Protein AF-A0A7W1LHT7-F1 (afdb_monomer)

Sequence (122 aa):
MANTAGVRDEIRRDEDGELLGFVQPSPGTAGGEWLALSVFGGLLAACDTEAAAREHVQSCGLSILAETWWVRPEPAAPWYEATLVEVRPDEVRCRYTEADFTLRTVAILHPGPETLRLTRPA

Foldseek 3Di:
DDDPDADWAWAADPPPRHTLATKHADPPDPAFWIFQAELQRETPDIGRDPVVSNVSSVVPRVVLLQAWKWFDQDLPRDTFTWHFPDDDNFWTWIWGADPVRDIDIHIDGSDYNSGM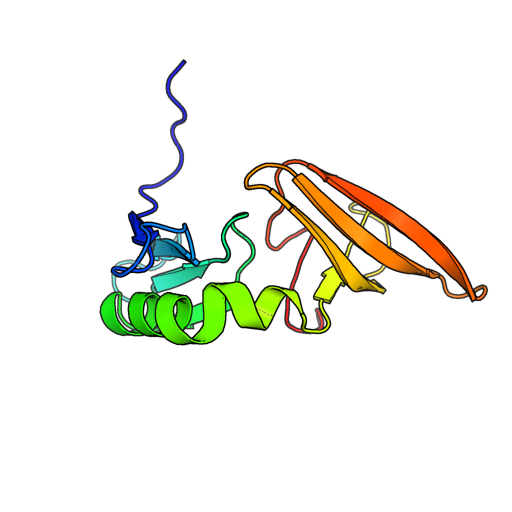HRDDDD

pLDDT: mean 83.51, std 13.17, range [28.97, 96.94]

Structure (mmCIF, N/CA/C/O backbone):
data_AF-A0A7W1LHT7-F1
#
_entry.id   AF-A0A7W1LHT7-F1
#
loop_
_atom_site.group_PDB
_atom_site.id
_atom_site.type_symbol
_atom_site.label_atom_id
_atom_site.l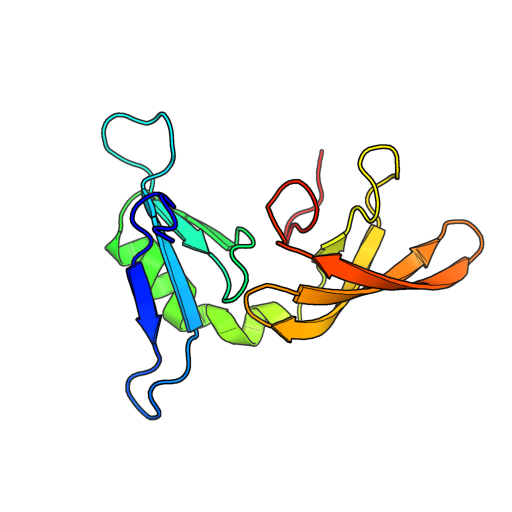abel_alt_id
_atom_site.label_comp_id
_atom_site.label_asym_id
_atom_site.label_entity_id
_atom_site.label_seq_id
_atom_site.pdbx_PDB_ins_code
_atom_site.Cartn_x
_atom_site.Cartn_y
_atom_site.Cartn_z
_atom_site.occupancy
_atom_site.B_iso_or_equiv
_atom_site.auth_seq_id
_atom_site.auth_comp_id
_atom_site.auth_asym_id
_atom_site.auth_atom_id
_atom_site.pdbx_PDB_model_num
ATOM 1 N N . MET A 1 1 ? 2.446 -19.558 18.147 1.00 29.62 1 MET A N 1
ATOM 2 C CA . MET A 1 1 ? 3.591 -18.804 17.598 1.00 29.62 1 MET A CA 1
ATOM 3 C C . MET A 1 1 ? 3.180 -17.344 17.600 1.00 29.62 1 MET A C 1
ATOM 5 O O . MET A 1 1 ? 2.225 -17.009 16.918 1.00 29.62 1 MET A O 1
ATOM 9 N N . ALA A 1 2 ? 3.759 -16.543 18.495 1.00 28.97 2 ALA A N 1
ATOM 10 C CA . ALA A 1 2 ? 3.363 -15.155 18.721 1.00 28.97 2 ALA A CA 1
ATOM 11 C C . ALA A 1 2 ? 4.015 -14.265 17.658 1.00 28.97 2 ALA A C 1
ATOM 13 O O . ALA A 1 2 ? 5.240 -14.216 17.573 1.00 28.97 2 ALA A O 1
ATOM 14 N N . ASN A 1 3 ? 3.202 -13.612 16.828 1.00 33.62 3 ASN A N 1
ATOM 15 C CA . ASN A 1 3 ? 3.684 -12.603 15.898 1.00 33.62 3 ASN A CA 1
ATOM 16 C C . ASN A 1 3 ? 3.915 -11.319 16.705 1.00 33.62 3 ASN A C 1
ATOM 18 O O . ASN A 1 3 ? 2.960 -10.634 17.063 1.00 33.62 3 ASN A O 1
ATOM 22 N N . THR A 1 4 ? 5.166 -11.022 17.056 1.00 38.41 4 THR A N 1
ATOM 23 C CA . THR A 1 4 ? 5.556 -9.740 17.664 1.00 38.41 4 THR A CA 1
ATOM 24 C C . THR A 1 4 ? 5.588 -8.665 16.574 1.00 38.41 4 THR A C 1
ATOM 26 O O . THR A 1 4 ? 6.634 -8.103 16.260 1.00 38.41 4 THR A O 1
ATOM 29 N N . ALA A 1 5 ? 4.443 -8.425 15.938 1.00 44.72 5 ALA A N 1
ATOM 30 C CA . ALA A 1 5 ? 4.224 -7.257 15.104 1.00 44.72 5 ALA A CA 1
ATOM 31 C C . ALA A 1 5 ? 3.893 -6.094 16.045 1.00 44.72 5 ALA A C 1
ATOM 33 O O . ALA A 1 5 ? 3.085 -6.258 16.960 1.00 44.72 5 ALA A O 1
ATOM 34 N N . GLY A 1 6 ? 4.547 -4.942 15.869 1.00 54.28 6 GLY A N 1
ATOM 35 C CA . GLY A 1 6 ? 4.184 -3.719 16.589 1.00 54.28 6 GLY A CA 1
ATOM 36 C C . GLY A 1 6 ? 2.670 -3.510 16.537 1.00 54.28 6 GLY A C 1
ATOM 37 O O . GLY A 1 6 ? 2.055 -3.823 15.521 1.00 54.28 6 GLY A O 1
ATOM 38 N N . VAL A 1 7 ? 2.082 -3.074 17.653 1.00 67.06 7 VAL A N 1
ATOM 39 C CA . VAL A 1 7 ? 0.628 -2.954 17.842 1.00 67.06 7 VAL A CA 1
ATOM 40 C C . VAL A 1 7 ? 0.021 -2.192 16.659 1.00 67.06 7 VAL A C 1
ATOM 42 O O . VAL A 1 7 ? 0.235 -0.990 16.515 1.00 67.06 7 VAL A O 1
ATOM 45 N N . ARG A 1 8 ? -0.658 -2.924 15.774 1.00 77.06 8 ARG A N 1
ATOM 46 C CA . ARG A 1 8 ? -1.442 -2.395 14.659 1.00 77.06 8 ARG A CA 1
ATOM 47 C C . ARG A 1 8 ? -2.900 -2.526 15.055 1.00 77.06 8 ARG A C 1
ATOM 49 O O . ARG A 1 8 ? -3.348 -3.640 15.320 1.00 77.06 8 ARG A O 1
ATOM 56 N N . ASP A 1 9 ? -3.618 -1.415 15.073 1.00 86.25 9 ASP A N 1
ATOM 57 C CA . ASP A 1 9 ? -5.051 -1.416 15.330 1.00 86.25 9 ASP A CA 1
ATOM 58 C C . ASP A 1 9 ? -5.798 -1.627 14.013 1.00 86.25 9 ASP A C 1
ATOM 60 O O . ASP A 1 9 ? -5.588 -0.904 13.037 1.00 86.25 9 ASP A O 1
ATOM 64 N N . GLU A 1 10 ? -6.657 -2.645 13.978 1.00 89.69 10 GLU A N 1
ATOM 65 C CA . GLU A 1 10 ? -7.521 -2.936 12.835 1.00 89.69 10 GLU A CA 1
ATOM 66 C C . GLU A 1 10 ? -8.622 -1.888 12.705 1.00 89.69 10 GLU A C 1
ATOM 68 O O . GLU A 1 10 ? -9.341 -1.599 13.663 1.00 89.69 10 GLU A O 1
ATOM 73 N N . ILE A 1 11 ? -8.810 -1.384 11.489 1.00 87.50 11 ILE A N 1
ATOM 74 C CA . ILE A 1 11 ? -9.928 -0.509 11.149 1.00 87.50 11 ILE A CA 1
ATOM 75 C C . ILE A 1 11 ? -10.890 -1.294 10.274 1.00 87.50 11 ILE A C 1
ATOM 77 O O . ILE A 1 11 ? -10.521 -1.775 9.201 1.00 87.50 11 ILE A O 1
ATOM 81 N N . ARG A 1 12 ? -12.128 -1.432 10.746 1.00 86.81 12 ARG A N 1
ATOM 82 C CA . ARG A 1 12 ? -13.198 -2.170 10.071 1.00 86.81 12 ARG A CA 1
ATOM 83 C C . ARG A 1 12 ? -14.357 -1.239 9.736 1.00 86.81 12 ARG A C 1
ATOM 85 O O . ARG A 1 12 ? -14.555 -0.242 10.426 1.00 86.81 12 ARG A O 1
ATOM 92 N N . ARG A 1 13 ? -15.108 -1.557 8.681 1.00 84.12 13 ARG A N 1
ATOM 93 C CA . ARG A 1 13 ? -16.356 -0.866 8.343 1.00 84.12 13 ARG A CA 1
ATOM 94 C C . ARG A 1 13 ? -17.452 -1.301 9.315 1.00 84.12 13 ARG A C 1
ATOM 96 O O . ARG A 1 13 ? -17.651 -2.495 9.525 1.00 84.12 13 ARG A O 1
ATOM 103 N N . ASP A 1 14 ? -18.187 -0.340 9.866 1.00 83.31 14 ASP A N 1
ATOM 104 C CA . ASP A 1 14 ? -19.223 -0.606 10.875 1.00 83.31 14 ASP A CA 1
ATOM 105 C C . ASP A 1 14 ? -20.425 -1.404 10.329 1.00 83.31 14 ASP A C 1
ATOM 107 O O . ASP A 1 14 ? -21.096 -2.107 11.081 1.00 83.31 14 ASP A O 1
ATOM 111 N N . GLU A 1 15 ? -20.702 -1.302 9.026 1.00 82.44 15 GLU A N 1
ATOM 112 C CA . GLU A 1 15 ? -21.889 -1.883 8.381 1.00 82.44 15 GLU A CA 1
ATOM 113 C C . GLU A 1 15 ? -21.815 -3.412 8.227 1.00 82.44 15 GLU A C 1
ATOM 115 O O . GLU A 1 15 ? -22.816 -4.102 8.424 1.00 82.44 15 GLU A O 1
ATOM 120 N N . ASP A 1 16 ? -20.645 -3.948 7.877 1.00 81.31 16 ASP A N 1
ATOM 121 C CA . ASP A 1 16 ? -20.438 -5.359 7.510 1.00 81.31 16 ASP A CA 1
ATOM 122 C C . ASP A 1 16 ? -19.216 -6.003 8.196 1.00 81.31 16 ASP A C 1
ATOM 124 O O . ASP A 1 16 ? -18.997 -7.211 8.078 1.00 81.31 16 ASP A O 1
ATOM 128 N N . GLY A 1 17 ? -18.432 -5.228 8.952 1.00 81.12 17 GLY A N 1
ATOM 129 C CA . GLY A 1 17 ? -17.220 -5.691 9.620 1.00 81.12 17 GLY A CA 1
ATOM 130 C C . GLY A 1 17 ? -16.035 -5.937 8.681 1.00 81.12 17 GLY A C 1
ATOM 131 O O . GLY A 1 17 ? -15.054 -6.555 9.118 1.00 81.12 17 GLY A O 1
ATOM 132 N N . GLU A 1 18 ? -16.109 -5.482 7.424 1.00 81.94 18 GLU A N 1
ATOM 133 C CA . GLU A 1 18 ? -15.043 -5.603 6.428 1.00 81.94 18 GLU A CA 1
ATOM 134 C C . GLU A 1 18 ? -13.775 -4.877 6.900 1.00 81.94 18 GLU A C 1
ATOM 136 O O . GLU A 1 18 ? -13.832 -3.752 7.397 1.00 81.94 18 GLU A O 1
ATOM 141 N N . LEU A 1 19 ? -12.613 -5.523 6.761 1.00 84.50 19 LEU A N 1
ATOM 142 C CA . LEU A 1 19 ? -11.326 -4.915 7.097 1.00 84.50 19 LEU A CA 1
ATOM 143 C C . LEU A 1 19 ? -10.991 -3.832 6.064 1.00 84.50 19 LEU A C 1
ATOM 145 O O . LEU A 1 19 ? -10.851 -4.130 4.882 1.00 84.50 19 LEU A O 1
ATOM 149 N N . LEU A 1 20 ? -10.822 -2.592 6.520 1.00 84.62 20 LEU A N 1
ATOM 150 C CA . LEU A 1 20 ? -10.465 -1.443 5.681 1.00 84.62 20 LEU A CA 1
ATOM 151 C C . LEU A 1 20 ? -8.959 -1.158 5.697 1.00 84.62 20 LEU A C 1
ATOM 153 O O . LEU A 1 20 ? -8.425 -0.581 4.751 1.00 84.62 20 LEU A O 1
ATOM 157 N N . GLY A 1 21 ? -8.265 -1.577 6.755 1.00 87.62 21 GLY A N 1
ATOM 158 C CA . GLY A 1 21 ? -6.826 -1.401 6.896 1.00 87.62 21 GLY A CA 1
ATOM 159 C C . GLY A 1 21 ? -6.377 -1.432 8.348 1.00 87.62 21 GLY A C 1
ATOM 160 O O . GLY A 1 21 ? -7.063 -1.976 9.215 1.00 87.62 21 GLY A O 1
ATOM 161 N N . PHE A 1 22 ? -5.225 -0.824 8.610 1.00 88.25 22 PHE A N 1
ATOM 162 C CA . PHE A 1 22 ? -4.644 -0.744 9.947 1.00 88.25 22 PHE A CA 1
ATOM 163 C C . PHE A 1 22 ? -4.134 0.661 10.241 1.00 88.25 22 PHE A C 1
ATOM 165 O O . PHE A 1 22 ? -3.768 1.405 9.331 1.00 88.25 22 PHE A O 1
ATOM 172 N N . VAL A 1 23 ? -4.022 0.993 11.522 1.00 89.75 23 VAL A N 1
ATOM 173 C CA . VAL A 1 23 ? -3.235 2.137 11.986 1.00 89.75 23 VAL A CA 1
ATOM 174 C C . VAL A 1 23 ? -2.154 1.670 12.950 1.00 89.75 23 VAL A C 1
ATOM 176 O O . VAL A 1 23 ? -2.346 0.713 13.695 1.00 89.75 23 VAL A O 1
ATOM 179 N N . GLN A 1 24 ? -0.994 2.319 12.925 1.00 88.81 24 GLN A N 1
ATOM 180 C CA . GLN A 1 24 ? 0.059 2.075 13.914 1.00 88.81 24 GLN A CA 1
ATOM 181 C C . GLN A 1 24 ? 0.860 3.348 14.189 1.00 88.81 24 GLN A C 1
ATOM 183 O O . GLN A 1 24 ? 0.972 4.196 13.297 1.00 88.81 24 GLN A O 1
ATOM 188 N N . PRO A 1 25 ? 1.481 3.476 15.370 1.00 86.31 25 PRO A N 1
ATOM 189 C CA . PRO A 1 25 ? 2.452 4.533 15.612 1.00 86.31 25 PRO A CA 1
ATOM 190 C C . PRO A 1 25 ? 3.667 4.385 14.682 1.00 86.31 25 PRO A C 1
ATOM 192 O O . PRO A 1 25 ? 4.143 3.275 14.421 1.00 86.31 25 PRO A O 1
ATOM 195 N N . SER A 1 26 ? 4.184 5.509 14.187 1.00 82.38 26 SER A N 1
ATOM 196 C CA . SER A 1 26 ? 5.389 5.540 13.360 1.00 82.38 26 SER A CA 1
ATOM 197 C C . SER A 1 26 ? 6.616 5.112 14.186 1.00 82.38 26 SER A C 1
ATOM 199 O O . SER A 1 26 ? 6.843 5.640 15.284 1.00 82.38 26 SER A O 1
ATOM 201 N N . PRO A 1 27 ? 7.424 4.143 13.712 1.00 69.50 27 PRO A N 1
ATOM 202 C CA . PRO A 1 27 ? 8.618 3.710 14.426 1.00 69.50 27 PRO A CA 1
ATOM 203 C C . PRO A 1 27 ? 9.654 4.838 14.497 1.00 69.50 27 PRO A C 1
ATOM 205 O O . PRO A 1 27 ? 10.060 5.383 13.476 1.00 69.50 27 PRO A O 1
ATOM 208 N N . GLY A 1 28 ? 10.146 5.147 15.698 1.00 64.75 28 GLY A N 1
ATOM 209 C CA . GLY A 1 28 ? 11.263 6.083 15.890 1.00 64.75 28 GLY A CA 1
ATOM 210 C C . GLY A 1 28 ? 10.874 7.537 16.171 1.00 64.75 28 GLY A C 1
ATOM 211 O O . GLY A 1 28 ? 11.746 8.323 16.534 1.00 64.75 28 GLY A O 1
ATOM 212 N N . THR A 1 29 ? 9.591 7.894 16.111 1.00 58.44 29 THR A N 1
ATOM 213 C CA . THR A 1 29 ? 9.091 9.183 16.610 1.00 58.44 29 THR A CA 1
ATOM 214 C C . THR A 1 29 ? 8.570 9.024 18.034 1.00 58.44 29 THR A C 1
ATOM 216 O O . THR A 1 29 ? 7.547 8.380 18.264 1.00 58.44 29 THR A O 1
ATOM 219 N N . ALA A 1 30 ? 9.266 9.614 19.008 1.00 55.34 30 ALA A N 1
ATOM 220 C CA . ALA A 1 30 ? 8.783 9.724 20.382 1.00 55.34 30 ALA A CA 1
ATOM 221 C C . ALA A 1 30 ? 7.619 10.734 20.445 1.00 55.34 30 ALA A C 1
ATOM 223 O O . ALA A 1 30 ? 7.801 11.876 20.849 1.00 55.34 30 ALA A O 1
ATOM 224 N N . GLY A 1 31 ? 6.433 10.298 20.011 1.00 59.38 31 GLY A N 1
ATOM 225 C CA . GLY A 1 31 ? 5.168 11.016 20.163 1.00 59.38 31 GLY A CA 1
ATOM 226 C C . GLY A 1 31 ? 4.798 11.946 19.008 1.00 59.38 31 GLY A C 1
ATOM 227 O O . GLY A 1 31 ? 4.926 13.158 19.136 1.00 59.38 31 GLY A O 1
ATOM 228 N N . GLY A 1 32 ? 4.236 11.403 17.925 1.00 69.88 32 GLY A N 1
ATOM 229 C CA . GLY A 1 32 ? 3.457 12.253 17.022 1.00 69.88 32 GLY A CA 1
ATOM 230 C C . GLY A 1 32 ? 2.855 11.539 15.827 1.00 69.88 32 GLY A C 1
ATOM 231 O O . GLY A 1 32 ? 1.649 11.590 15.644 1.00 69.88 32 GLY A O 1
ATOM 232 N N . GLU A 1 33 ? 3.661 10.839 15.035 1.00 83.69 33 GLU A N 1
ATOM 233 C CA . GLU A 1 33 ? 3.172 10.357 13.744 1.00 83.69 33 GLU A CA 1
ATOM 234 C C . GLU A 1 33 ? 2.512 8.980 13.830 1.00 83.69 33 GLU A C 1
ATOM 236 O O . GLU A 1 33 ? 3.009 8.045 14.460 1.00 83.69 33 GLU A O 1
ATOM 241 N N . TRP A 1 34 ? 1.386 8.869 13.141 1.00 88.56 34 TRP A N 1
ATOM 242 C CA . TRP A 1 34 ? 0.589 7.674 12.950 1.00 88.56 34 TRP A CA 1
ATOM 243 C C . TRP A 1 34 ? 0.556 7.319 11.475 1.00 88.56 34 TRP A C 1
ATOM 245 O O . TRP A 1 34 ? 0.429 8.179 10.608 1.00 88.56 34 TRP A O 1
ATOM 255 N N . LEU A 1 35 ? 0.661 6.033 11.183 1.00 88.25 35 LEU A N 1
ATOM 256 C CA . LEU A 1 35 ? 0.654 5.518 9.826 1.00 88.25 35 LEU A CA 1
ATOM 257 C C . LEU A 1 35 ? -0.713 4.910 9.537 1.00 88.25 35 LEU A C 1
ATOM 259 O O . LEU A 1 35 ? -1.130 3.983 10.228 1.00 88.25 35 LEU A O 1
ATOM 263 N N . ALA A 1 36 ? -1.379 5.417 8.503 1.00 89.00 36 ALA A N 1
ATOM 264 C CA . ALA A 1 36 ? -2.535 4.785 7.888 1.00 89.00 36 ALA A CA 1
ATOM 265 C C . ALA A 1 36 ? -2.042 3.723 6.901 1.00 89.00 36 ALA A C 1
ATOM 267 O O . ALA A 1 36 ? -1.276 4.027 5.983 1.00 89.00 36 ALA A O 1
ATOM 268 N N . LEU A 1 37 ? -2.467 2.478 7.087 1.00 86.56 37 LEU A N 1
ATOM 269 C CA . LEU A 1 37 ? -2.036 1.330 6.298 1.00 86.56 37 LEU A CA 1
ATOM 270 C C . LEU A 1 37 ? -3.238 0.659 5.627 1.00 86.56 37 LEU A C 1
ATOM 272 O O . LEU A 1 37 ? -4.317 0.562 6.206 1.00 86.56 37 LEU A O 1
ATOM 276 N N . SER A 1 38 ? -3.029 0.147 4.418 1.00 85.38 38 SER A N 1
ATOM 277 C CA . SER A 1 38 ? -3.982 -0.711 3.706 1.00 85.38 38 SER A CA 1
ATOM 278 C C . SER A 1 38 ? -4.168 -2.057 4.414 1.00 85.38 38 SER A C 1
ATOM 280 O O . SER A 1 38 ? -3.393 -2.423 5.298 1.00 85.38 38 SER A O 1
ATOM 282 N N . VAL A 1 39 ? -5.149 -2.845 3.966 1.00 84.31 39 VAL A N 1
ATOM 283 C CA . VAL A 1 39 ? -5.451 -4.205 4.465 1.00 84.31 39 VAL A CA 1
ATOM 284 C C . VAL A 1 39 ? -4.288 -5.201 4.385 1.00 84.31 39 VAL A C 1
ATOM 286 O O . VAL A 1 39 ? -4.355 -6.265 4.989 1.00 84.31 39 VAL A O 1
ATOM 289 N N . PHE A 1 40 ? -3.226 -4.866 3.655 1.00 81.31 40 PHE A N 1
ATOM 290 C CA . PHE A 1 40 ? -2.010 -5.666 3.524 1.00 81.31 40 PHE A CA 1
ATOM 291 C C . PHE A 1 40 ? -0.775 -4.975 4.124 1.00 81.31 40 PHE A C 1
ATOM 293 O O . PHE A 1 40 ? 0.348 -5.421 3.943 1.00 81.31 40 PHE A O 1
ATOM 300 N N . GLY A 1 41 ? -0.955 -3.864 4.844 1.00 78.62 41 GLY A N 1
ATOM 301 C CA . GLY A 1 41 ? 0.137 -3.152 5.512 1.00 78.62 41 GLY A CA 1
ATOM 302 C C . GLY A 1 41 ? 0.905 -2.158 4.634 1.00 78.62 41 GLY A C 1
ATOM 303 O O . GLY A 1 41 ? 1.846 -1.534 5.124 1.00 78.62 41 GLY A O 1
ATOM 304 N N . GLY A 1 42 ? 0.509 -1.961 3.372 1.00 79.56 42 GLY A N 1
ATOM 305 C CA . GLY A 1 42 ? 1.064 -0.911 2.513 1.00 79.56 42 GLY A CA 1
ATOM 306 C C . GLY A 1 42 ? 0.693 0.484 3.023 1.00 79.56 42 GLY A C 1
ATOM 307 O O . GLY A 1 42 ? -0.466 0.714 3.369 1.00 79.56 42 GLY A O 1
ATOM 308 N N . LEU A 1 43 ? 1.662 1.402 3.067 1.00 84.31 43 LEU A N 1
ATOM 309 C CA . LEU A 1 43 ? 1.479 2.763 3.581 1.00 84.31 43 LEU A CA 1
ATOM 310 C C . LEU A 1 43 ? 0.534 3.579 2.686 1.00 84.31 43 LEU A C 1
ATOM 312 O O . LEU A 1 43 ? 0.833 3.794 1.512 1.00 84.31 43 LEU A O 1
ATOM 316 N N . LEU A 1 44 ? -0.565 4.060 3.269 1.00 83.38 44 LEU A N 1
ATOM 317 C CA . LEU A 1 44 ? -1.514 4.977 2.633 1.00 83.38 44 LEU A CA 1
ATOM 318 C C . LEU A 1 44 ? -1.112 6.430 2.891 1.00 83.38 44 LEU A C 1
ATOM 320 O O . LEU A 1 44 ? -0.951 7.208 1.955 1.00 83.38 44 LEU A O 1
ATOM 324 N N . ALA A 1 45 ? -0.907 6.772 4.164 1.00 85.12 45 ALA A N 1
ATOM 325 C CA . ALA A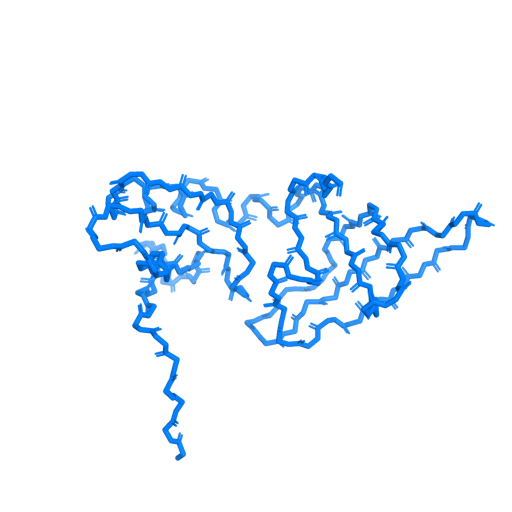 1 45 ? -0.541 8.112 4.600 1.00 85.12 45 ALA A CA 1
ATOM 326 C C . ALA A 1 45 ? 0.214 8.081 5.935 1.00 85.12 45 ALA A C 1
ATOM 328 O O . ALA A 1 45 ? 0.034 7.172 6.747 1.00 85.12 45 ALA A O 1
ATOM 329 N N . ALA A 1 46 ? 1.036 9.103 6.160 1.00 87.50 46 ALA A N 1
ATOM 330 C CA . ALA A 1 46 ? 1.528 9.468 7.483 1.00 87.50 46 ALA A CA 1
ATOM 331 C C . ALA A 1 46 ? 0.694 10.655 7.990 1.00 87.50 46 ALA A C 1
ATOM 333 O O . ALA A 1 46 ? 0.430 11.592 7.234 1.00 87.50 46 ALA A O 1
ATOM 334 N N . CYS A 1 47 ? 0.236 10.585 9.235 1.00 87.56 47 CYS A N 1
ATOM 335 C CA . CYS A 1 47 ? -0.675 11.541 9.854 1.00 87.56 47 CYS A CA 1
ATOM 336 C C . CYS A 1 47 ? -0.154 11.965 11.229 1.00 87.56 47 CYS A C 1
ATOM 338 O O . CYS A 1 47 ? 0.426 11.160 11.948 1.00 87.56 47 CYS A O 1
ATOM 340 N N . ASP A 1 48 ? -0.456 13.191 11.651 1.00 87.88 48 ASP A N 1
ATOM 341 C CA . ASP A 1 48 ? -0.001 13.722 12.948 1.00 87.88 48 ASP A CA 1
ATOM 342 C C . ASP A 1 48 ? -0.781 13.172 14.157 1.00 87.88 48 ASP A C 1
ATOM 344 O O . ASP A 1 48 ? -0.452 13.461 15.306 1.00 87.88 48 ASP A O 1
ATOM 348 N N . THR A 1 49 ? -1.878 12.442 13.924 1.00 87.62 49 THR A N 1
ATOM 349 C CA . THR A 1 49 ? -2.719 11.879 14.989 1.00 87.62 49 THR A CA 1
ATOM 350 C C . THR A 1 49 ? -3.307 10.532 14.592 1.00 87.62 49 THR A C 1
ATOM 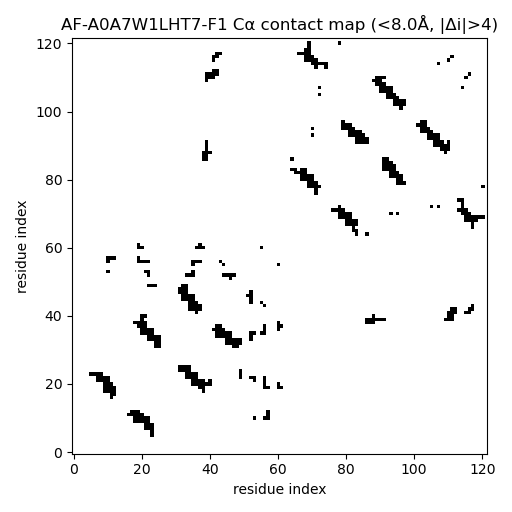352 O O . THR A 1 49 ? -3.547 10.261 13.413 1.00 87.62 49 THR A O 1
ATOM 355 N N . GLU A 1 50 ? -3.613 9.714 15.599 1.00 87.56 50 GLU A N 1
ATOM 356 C CA . GLU A 1 50 ? -4.305 8.437 15.423 1.00 87.56 50 GLU A CA 1
ATOM 357 C C . GLU A 1 50 ? -5.661 8.626 14.745 1.00 87.56 50 GLU A C 1
ATOM 359 O O . GLU A 1 50 ? -5.983 7.925 13.792 1.00 87.56 50 GLU A O 1
ATOM 364 N N . ALA A 1 51 ? -6.444 9.604 15.211 1.00 87.62 51 ALA A N 1
ATOM 365 C CA . ALA A 1 51 ? -7.771 9.888 14.679 1.00 87.62 51 ALA A CA 1
ATOM 366 C C . ALA A 1 51 ? -7.723 10.229 13.181 1.00 87.62 51 ALA A C 1
ATOM 368 O O . ALA A 1 51 ? -8.509 9.680 12.414 1.00 87.62 51 ALA A O 1
ATOM 369 N N . ALA A 1 52 ? -6.756 11.052 12.757 1.00 87.69 52 ALA A N 1
ATOM 370 C CA . ALA A 1 52 ? -6.556 11.372 11.345 1.00 87.69 52 ALA A CA 1
ATOM 371 C C . ALA A 1 52 ? -6.148 10.138 10.523 1.00 87.69 52 ALA A C 1
ATOM 373 O O . ALA A 1 52 ? -6.664 9.934 9.427 1.00 87.69 52 ALA A O 1
ATOM 374 N N . ALA A 1 53 ? -5.274 9.276 11.058 1.00 88.44 53 ALA A N 1
ATOM 375 C CA . ALA A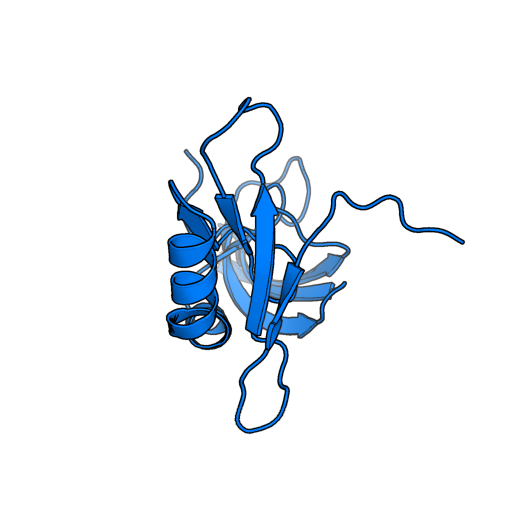 1 53 ? -4.916 8.026 10.389 1.00 88.44 53 ALA A CA 1
ATOM 376 C C . ALA A 1 53 ? -6.131 7.092 10.240 1.00 88.44 53 ALA A C 1
ATOM 378 O O . ALA A 1 53 ? -6.339 6.515 9.173 1.00 88.44 53 ALA A O 1
ATOM 379 N N . ARG A 1 54 ? -6.969 6.979 11.280 1.00 89.75 54 ARG A N 1
ATOM 380 C CA . ARG A 1 54 ? -8.197 6.168 11.260 1.00 89.75 54 ARG A CA 1
ATOM 381 C C . ARG A 1 54 ? -9.198 6.680 10.227 1.00 89.75 54 ARG A C 1
ATOM 383 O O . ARG A 1 54 ? -9.698 5.888 9.434 1.00 89.75 54 ARG A O 1
ATOM 390 N N . GLU A 1 55 ? -9.452 7.986 10.201 1.00 87.31 55 GLU A N 1
ATOM 391 C CA . GLU A 1 55 ? -10.340 8.625 9.220 1.00 87.31 55 GLU A CA 1
ATOM 392 C C . GLU A 1 55 ? -9.831 8.424 7.783 1.00 87.31 55 GLU A C 1
ATOM 394 O O . GLU A 1 55 ? -10.607 8.145 6.865 1.00 87.31 55 GLU A O 1
ATOM 399 N N . HIS A 1 56 ? -8.512 8.479 7.582 1.00 86.62 56 HIS A N 1
ATOM 400 C CA . HIS A 1 56 ? -7.911 8.202 6.282 1.00 86.62 56 HIS A CA 1
ATOM 401 C C . HIS A 1 56 ? -8.156 6.755 5.831 1.00 86.62 56 HIS A C 1
ATOM 403 O O . HIS A 1 56 ? -8.557 6.522 4.692 1.00 86.62 56 HIS A O 1
ATOM 409 N N . VAL A 1 57 ? -7.984 5.774 6.725 1.00 86.19 57 VAL A N 1
ATOM 410 C CA . VAL A 1 57 ? -8.288 4.365 6.417 1.00 86.19 57 VAL A CA 1
ATOM 411 C C . VAL A 1 57 ? -9.785 4.166 6.151 1.00 86.19 57 VAL A C 1
ATOM 413 O O . VAL A 1 57 ? -10.143 3.461 5.212 1.00 86.19 57 VAL A O 1
ATOM 416 N N . GLN A 1 58 ? -10.668 4.810 6.917 1.00 85.00 58 GLN A N 1
ATOM 417 C CA . GLN A 1 58 ? -12.118 4.699 6.722 1.00 85.00 58 GLN A CA 1
ATOM 418 C C . GLN A 1 58 ? -12.590 5.305 5.395 1.00 85.00 58 GLN A C 1
ATOM 420 O O . GLN A 1 58 ? -13.443 4.722 4.729 1.00 85.00 58 GLN A O 1
ATOM 425 N N . SER A 1 59 ? -12.035 6.452 4.994 1.00 80.31 59 SER A N 1
ATOM 426 C CA . SER A 1 59 ? -12.437 7.133 3.756 1.00 80.31 59 SER A CA 1
ATOM 427 C C . SER A 1 59 ? -11.824 6.516 2.495 1.00 80.31 59 SER A C 1
ATOM 429 O O . SER A 1 59 ? -12.488 6.458 1.459 1.00 80.31 59 SER A O 1
ATOM 431 N N . CYS A 1 60 ? -10.584 6.020 2.573 1.00 73.50 60 CYS A N 1
ATOM 432 C CA . CYS A 1 60 ? -9.818 5.604 1.395 1.00 73.50 60 CYS A CA 1
ATOM 433 C C . CYS A 1 60 ? -9.537 4.098 1.312 1.00 73.50 60 CYS A C 1
ATOM 435 O O . CYS A 1 60 ? -9.179 3.629 0.235 1.00 73.50 60 CYS A O 1
ATOM 437 N N . GLY A 1 61 ? -9.673 3.336 2.403 1.00 68.19 61 GLY A N 1
ATOM 438 C CA . GLY A 1 61 ? -9.026 2.025 2.576 1.00 68.19 61 GLY A CA 1
ATOM 439 C C . GLY A 1 61 ? -9.254 1.009 1.453 1.00 68.19 61 GLY A C 1
ATOM 440 O O . GLY A 1 61 ? -8.312 0.333 1.044 1.00 68.19 61 GLY A O 1
ATOM 441 N N . LEU A 1 62 ? -10.469 0.943 0.900 1.00 72.31 62 LEU A N 1
ATOM 442 C CA . LEU A 1 62 ? -10.786 0.058 -0.231 1.00 72.31 62 LEU A CA 1
ATOM 443 C C . LEU A 1 62 ? -10.703 0.759 -1.589 1.00 72.31 62 LEU A C 1
ATOM 445 O O . LEU A 1 62 ? -10.226 0.162 -2.552 1.00 72.31 62 LEU A O 1
ATOM 449 N N . SER A 1 63 ? -11.113 2.026 -1.673 1.00 76.81 63 SER A N 1
ATOM 450 C CA . SER A 1 63 ? -11.059 2.806 -2.918 1.00 76.81 63 SER A CA 1
ATOM 451 C C . SER A 1 63 ? -9.630 2.915 -3.455 1.00 76.81 63 SER A C 1
ATOM 453 O O . SER A 1 63 ? -9.400 2.824 -4.656 1.00 76.81 63 SER A O 1
ATOM 455 N N . ILE A 1 64 ? -8.653 3.014 -2.553 1.00 78.06 64 ILE A N 1
ATOM 456 C CA . ILE A 1 64 ? -7.234 3.156 -2.882 1.00 78.06 64 ILE A CA 1
ATOM 457 C C . ILE A 1 64 ? -6.615 1.894 -3.496 1.00 78.06 64 ILE A C 1
ATOM 459 O O . ILE A 1 64 ? -5.551 1.960 -4.107 1.00 78.06 64 ILE A O 1
ATOM 463 N N . LEU A 1 65 ? -7.280 0.739 -3.386 1.00 81.94 65 LEU A N 1
ATOM 464 C CA . LEU A 1 65 ? -6.843 -0.494 -4.048 1.00 81.94 65 LEU A CA 1
ATOM 465 C C . LEU A 1 65 ? -7.003 -0.419 -5.573 1.00 81.94 65 LEU A C 1
ATOM 467 O O . LEU A 1 65 ? -6.298 -1.126 -6.291 1.00 81.94 65 LEU A O 1
ATOM 471 N N . ALA A 1 66 ? -7.910 0.435 -6.059 1.00 83.81 66 ALA A N 1
ATOM 472 C CA . ALA A 1 66 ? -8.137 0.663 -7.484 1.00 83.81 66 ALA A CA 1
ATOM 473 C C . ALA A 1 66 ? -7.201 1.726 -8.091 1.00 83.81 66 ALA A C 1
ATOM 475 O O . ALA A 1 66 ? -7.170 1.881 -9.312 1.00 83.81 66 ALA A O 1
ATOM 476 N N . GLU A 1 67 ? -6.448 2.450 -7.258 1.00 86.38 67 GLU A N 1
ATOM 477 C CA . GLU A 1 67 ? -5.502 3.474 -7.703 1.00 86.38 67 GLU A CA 1
ATOM 478 C C . GLU A 1 67 ? -4.256 2.865 -8.363 1.00 86.38 67 GLU A C 1
ATOM 480 O O . GLU A 1 67 ? -4.041 1.650 -8.367 1.00 86.38 67 GLU A O 1
ATOM 485 N N . THR A 1 68 ? -3.408 3.718 -8.941 1.00 90.31 68 THR A N 1
ATOM 486 C CA . THR A 1 68 ? -2.104 3.280 -9.460 1.00 90.31 68 THR A CA 1
ATOM 487 C C . THR A 1 68 ? -1.110 3.131 -8.317 1.00 90.31 68 THR A C 1
ATOM 489 O O . THR A 1 68 ? -0.862 4.071 -7.565 1.00 90.31 68 THR A O 1
ATOM 492 N N . TRP A 1 69 ? -0.506 1.951 -8.223 1.00 92.88 69 TRP A N 1
ATOM 493 C CA . TRP A 1 69 ? 0.538 1.634 -7.256 1.00 92.88 69 TRP A CA 1
ATOM 494 C C . TRP A 1 69 ? 1.895 1.561 -7.941 1.00 9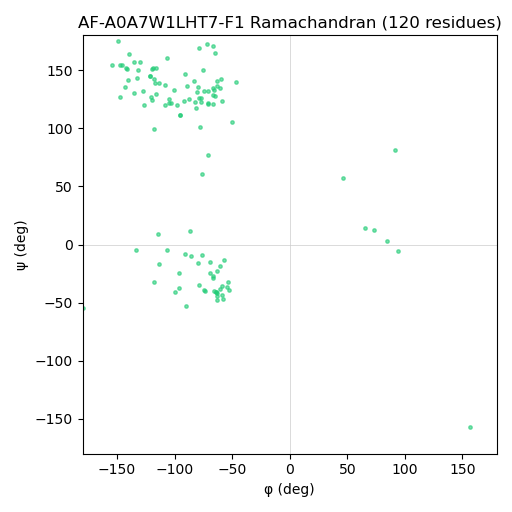2.88 69 TRP A C 1
ATOM 496 O O . TRP A 1 69 ? 2.001 1.357 -9.143 1.00 92.88 69 TRP A O 1
ATOM 506 N N . TRP A 1 70 ? 2.954 1.682 -7.160 1.00 94.19 70 TRP A N 1
ATOM 507 C CA . TRP A 1 70 ? 4.316 1.388 -7.563 1.00 94.19 70 TRP A CA 1
ATOM 508 C C . TRP A 1 70 ? 4.724 0.070 -6.927 1.00 94.19 70 TRP A C 1
ATOM 510 O O . TRP A 1 70 ? 4.637 -0.074 -5.708 1.00 94.19 70 TRP A O 1
ATOM 520 N N . VAL A 1 71 ? 5.170 -0.884 -7.743 1.00 94.19 71 VAL A N 1
ATOM 521 C CA . VAL A 1 71 ? 5.668 -2.187 -7.296 1.00 94.19 71 VAL A CA 1
ATOM 522 C C . VAL A 1 71 ? 7.154 -2.322 -7.581 1.00 94.19 71 VAL A C 1
ATOM 524 O O . VAL A 1 71 ? 7.637 -1.951 -8.652 1.00 94.19 71 VAL A O 1
ATOM 527 N N . ARG A 1 72 ? 7.878 -2.900 -6.629 1.00 94.38 72 ARG A N 1
ATOM 528 C CA . ARG A 1 72 ? 9.244 -3.372 -6.809 1.00 94.38 72 ARG A CA 1
ATOM 529 C C . ARG A 1 72 ? 9.263 -4.885 -6.572 1.00 94.38 72 ARG A C 1
ATOM 531 O O . ARG A 1 72 ? 9.255 -5.301 -5.414 1.00 94.38 72 ARG A O 1
ATOM 538 N N . PRO A 1 73 ? 9.246 -5.705 -7.643 1.00 90.81 73 PRO A N 1
ATOM 539 C CA . PRO A 1 73 ? 9.080 -7.157 -7.532 1.00 90.81 73 PRO A CA 1
ATOM 540 C C . PRO A 1 73 ? 10.264 -7.836 -6.836 1.00 90.81 73 PRO A C 1
ATOM 542 O O . PRO A 1 73 ? 10.090 -8.850 -6.170 1.00 90.81 73 PRO A O 1
ATOM 545 N N . GLU A 1 74 ? 11.457 -7.252 -6.955 1.00 90.56 74 GLU A N 1
ATOM 546 C CA . GLU A 1 74 ? 12.681 -7.714 -6.306 1.00 90.56 74 GLU A CA 1
ATOM 547 C C . GLU A 1 74 ? 13.501 -6.506 -5.832 1.00 90.56 74 GLU A C 1
ATOM 549 O O . GLU A 1 74 ? 13.457 -5.462 -6.485 1.00 90.56 74 GLU A O 1
ATOM 554 N N . PRO A 1 75 ? 14.305 -6.610 -4.756 1.00 87.38 75 PRO A N 1
ATOM 555 C CA . PRO A 1 75 ? 15.033 -5.466 -4.195 1.00 87.38 75 PRO A CA 1
ATOM 556 C C . PRO A 1 75 ? 15.912 -4.690 -5.190 1.00 87.38 75 PRO A C 1
ATOM 558 O O . PRO A 1 75 ? 16.070 -3.478 -5.043 1.00 87.38 75 PRO A O 1
ATOM 561 N N . ALA A 1 76 ? 16.473 -5.380 -6.190 1.00 89.56 76 ALA A N 1
ATOM 562 C CA . ALA A 1 76 ? 17.334 -4.799 -7.222 1.00 89.56 76 ALA A CA 1
ATOM 563 C C . ALA A 1 76 ? 16.577 -4.326 -8.479 1.00 89.56 76 ALA A C 1
ATOM 565 O O . ALA A 1 76 ? 17.179 -3.703 -9.353 1.00 89.56 76 ALA A O 1
ATOM 566 N N . ALA A 1 77 ? 15.280 -4.621 -8.591 1.00 90.56 77 ALA A N 1
ATOM 567 C CA . ALA A 1 77 ? 14.462 -4.183 -9.713 1.00 90.56 77 ALA A CA 1
ATOM 568 C C . ALA A 1 77 ? 14.118 -2.687 -9.586 1.00 90.56 77 ALA A C 1
ATOM 570 O O . ALA A 1 77 ? 13.992 -2.171 -8.467 1.00 90.56 77 ALA A O 1
ATOM 571 N N . PRO A 1 78 ? 13.928 -1.972 -10.711 1.00 93.12 78 PRO A N 1
ATOM 572 C CA . PRO A 1 78 ? 13.341 -0.644 -10.661 1.00 93.12 78 PRO A CA 1
ATOM 573 C C . PRO A 1 78 ? 11.889 -0.730 -10.176 1.00 93.12 78 PRO A C 1
ATOM 575 O O . PRO A 1 78 ? 11.269 -1.795 -10.149 1.00 93.12 78 PRO A O 1
ATOM 578 N N . TRP A 1 79 ? 11.347 0.418 -9.786 1.00 94.75 79 TRP A N 1
ATOM 579 C CA . TRP A 1 79 ? 9.934 0.532 -9.466 1.00 94.75 79 TRP A CA 1
ATOM 580 C C . TRP A 1 79 ? 9.109 0.653 -10.743 1.00 94.75 79 TRP A C 1
ATOM 582 O O . TRP A 1 79 ? 9.451 1.434 -11.633 1.00 94.75 79 TRP A O 1
ATOM 592 N N . TYR A 1 80 ? 8.004 -0.081 -10.795 1.00 95.56 80 TYR A N 1
ATOM 593 C CA . TYR A 1 80 ? 7.075 -0.087 -11.917 1.00 95.56 80 TYR A CA 1
ATOM 594 C C . TYR A 1 80 ? 5.702 0.399 -11.481 1.00 95.56 80 TYR A C 1
ATOM 596 O O . TYR A 1 80 ? 5.237 0.040 -10.401 1.00 95.56 80 TYR A O 1
ATOM 604 N N . GLU A 1 81 ? 5.029 1.152 -12.345 1.00 95.62 81 GLU A N 1
ATOM 605 C CA . GLU A 1 81 ? 3.603 1.423 -12.180 1.00 95.62 81 GLU A CA 1
ATOM 606 C C . GLU A 1 81 ? 2.810 0.121 -12.340 1.00 95.62 81 GLU A C 1
ATOM 608 O O . GLU A 1 81 ? 3.039 -0.675 -13.258 1.00 95.62 81 GLU A O 1
ATOM 613 N N . ALA A 1 82 ? 1.889 -0.106 -11.415 1.00 95.25 82 ALA A N 1
ATOM 614 C CA . ALA A 1 82 ? 1.169 -1.346 -11.253 1.00 95.25 82 ALA A CA 1
ATOM 615 C C . ALA A 1 82 ? -0.288 -1.115 -10.866 1.00 95.25 82 ALA A C 1
ATOM 617 O O . ALA A 1 82 ? -0.652 -0.153 -10.194 1.00 95.25 82 ALA A O 1
ATOM 618 N N . THR A 1 83 ? -1.114 -2.078 -11.257 1.00 94.69 83 THR A N 1
ATOM 619 C CA . THR A 1 83 ? -2.497 -2.217 -10.793 1.00 94.69 83 THR A CA 1
ATOM 620 C C . THR A 1 83 ? -2.582 -3.417 -9.862 1.00 94.69 83 THR A C 1
ATOM 622 O O . THR A 1 83 ? -1.985 -4.463 -10.150 1.00 94.69 83 THR A O 1
ATOM 625 N N . LEU A 1 84 ? -3.304 -3.280 -8.749 1.00 93.25 84 LEU A N 1
ATOM 626 C CA . LEU A 1 84 ? -3.569 -4.403 -7.855 1.00 93.25 84 LEU A CA 1
ATOM 627 C C . LEU A 1 84 ? -4.673 -5.266 -8.478 1.00 93.25 84 LEU A C 1
ATOM 629 O O . LEU A 1 84 ? -5.729 -4.770 -8.859 1.00 93.25 84 LEU A O 1
ATOM 633 N N . VAL A 1 85 ? -4.403 -6.558 -8.633 1.00 93.69 85 VAL A N 1
ATOM 634 C CA . VAL A 1 85 ? -5.321 -7.532 -9.242 1.00 93.69 85 VAL A CA 1
ATOM 635 C C . VAL A 1 85 ? -6.047 -8.329 -8.168 1.00 93.69 85 VAL A C 1
ATOM 637 O O . VAL A 1 85 ? -7.236 -8.600 -8.290 1.00 93.69 85 VAL A O 1
ATOM 640 N N . GLU A 1 86 ? -5.326 -8.718 -7.120 1.00 89.81 86 GLU A N 1
ATOM 641 C CA . GLU A 1 86 ? -5.869 -9.445 -5.979 1.00 89.81 86 GLU A CA 1
ATOM 642 C C . GLU A 1 86 ? -5.167 -8.959 -4.717 1.00 89.81 86 GLU A C 1
ATOM 644 O O . GLU A 1 86 ? -3.947 -8.798 -4.707 1.00 89.81 86 GLU A O 1
ATOM 649 N N . VAL A 1 87 ? -5.937 -8.717 -3.660 1.00 88.50 87 VAL A N 1
ATOM 650 C CA . VAL A 1 87 ? -5.425 -8.175 -2.405 1.00 88.50 87 VAL A CA 1
ATOM 651 C C . VAL A 1 87 ? -5.846 -9.086 -1.265 1.00 88.50 87 VAL A C 1
ATOM 653 O O . VAL A 1 87 ? -7.033 -9.297 -1.026 1.00 88.50 87 VAL A O 1
ATOM 656 N N . ARG A 1 88 ? -4.856 -9.622 -0.558 1.00 84.31 88 ARG A N 1
ATOM 657 C CA . ARG A 1 88 ? -5.006 -10.376 0.685 1.00 84.31 88 ARG A CA 1
ATOM 658 C C . ARG A 1 88 ? -4.038 -9.799 1.723 1.00 84.31 88 ARG A C 1
ATOM 660 O O . ARG A 1 88 ? -3.025 -9.220 1.332 1.00 84.31 88 ARG A O 1
ATOM 667 N N . PRO A 1 89 ? -4.292 -9.984 3.029 1.00 79.50 89 PRO A N 1
ATOM 668 C CA . PRO A 1 89 ? -3.425 -9.431 4.070 1.00 79.50 89 PRO A CA 1
ATOM 669 C C . PRO A 1 89 ? -1.941 -9.809 3.942 1.00 79.50 89 PRO A C 1
ATOM 671 O O . PRO A 1 89 ? -1.078 -8.974 4.188 1.00 79.50 89 PRO A O 1
ATOM 674 N N . ASP A 1 90 ? -1.644 -11.035 3.500 1.00 81.31 90 ASP A N 1
ATOM 675 C CA . ASP A 1 90 ? -0.272 -11.551 3.374 1.00 81.31 90 ASP A CA 1
ATOM 676 C C . ASP A 1 90 ? 0.233 -11.655 1.926 1.00 81.31 90 ASP A C 1
ATOM 678 O O . ASP A 1 90 ? 1.393 -12.003 1.702 1.00 81.31 90 ASP A O 1
ATOM 682 N N . GLU A 1 91 ? -0.616 -11.379 0.935 1.00 88.25 91 GLU A N 1
ATOM 683 C CA . GLU A 1 91 ? -0.273 -11.500 -0.483 1.00 88.25 91 GLU A CA 1
ATOM 684 C C . GLU A 1 91 ? -1.019 -10.450 -1.299 1.00 88.25 91 GLU A C 1
ATOM 686 O O . GLU A 1 91 ? -2.247 -10.387 -1.281 1.00 88.25 91 GLU A O 1
ATOM 691 N N . VAL A 1 92 ? -0.283 -9.680 -2.093 1.00 91.69 92 VAL A N 1
ATOM 692 C CA . VAL A 1 92 ? -0.877 -8.802 -3.100 1.00 91.69 92 VAL A CA 1
ATOM 693 C C . VAL A 1 92 ? -0.377 -9.205 -4.471 1.00 91.69 92 VAL A C 1
ATOM 695 O O . VAL A 1 92 ? 0.826 -9.246 -4.732 1.00 91.69 92 VAL A O 1
ATOM 698 N N . ARG A 1 93 ? -1.311 -9.490 -5.373 1.00 95.06 93 ARG A N 1
ATOM 699 C CA . ARG A 1 93 ? -1.013 -9.736 -6.776 1.00 95.06 93 ARG A CA 1
ATOM 700 C C . ARG A 1 93 ? -1.103 -8.437 -7.549 1.00 95.06 93 ARG A C 1
ATOM 702 O O . ARG A 1 93 ? -2.155 -7.804 -7.587 1.00 95.06 93 ARG A O 1
ATOM 709 N N . CYS A 1 94 ? -0.020 -8.092 -8.225 1.00 94.81 94 CYS A N 1
ATOM 710 C CA . CYS A 1 94 ? 0.109 -6.864 -8.994 1.00 94.81 94 CYS A CA 1
ATOM 711 C C . CYS A 1 94 ? 0.363 -7.180 -10.459 1.00 94.81 94 CYS A C 1
ATOM 713 O O . CYS A 1 94 ? 1.015 -8.173 -10.794 1.00 94.81 94 CYS A O 1
ATOM 715 N N . ARG A 1 95 ? -0.083 -6.285 -11.334 1.00 96.94 95 ARG A N 1
ATOM 716 C CA . ARG A 1 95 ? 0.229 -6.317 -12.760 1.00 96.94 95 ARG A CA 1
ATOM 717 C C . ARG A 1 95 ? 0.930 -5.030 -13.166 1.00 96.94 95 ARG A C 1
ATOM 719 O O . ARG A 1 95 ? 0.388 -3.959 -12.911 1.00 96.94 95 ARG A O 1
ATOM 726 N N . TYR A 1 96 ? 2.094 -5.152 -13.800 1.00 96.69 96 TYR A N 1
ATOM 727 C CA . TYR A 1 96 ? 2.957 -4.037 -14.205 1.00 96.69 96 TYR A CA 1
ATOM 728 C C . TYR A 1 96 ? 3.553 -4.275 -15.598 1.00 96.69 96 TYR A C 1
ATOM 730 O O . TYR A 1 96 ? 3.522 -5.400 -16.102 1.00 96.69 96 TYR A O 1
ATOM 738 N N . THR A 1 97 ? 4.084 -3.222 -16.220 1.00 96.19 97 THR A N 1
ATOM 739 C CA . THR A 1 97 ? 4.710 -3.291 -17.552 1.00 96.19 97 THR A CA 1
ATOM 740 C C . THR A 1 97 ? 6.195 -2.953 -17.451 1.00 96.19 97 THR A C 1
ATOM 742 O O . THR A 1 97 ? 6.562 -1.946 -16.847 1.00 96.19 97 THR A O 1
ATOM 745 N N . GLU A 1 98 ? 7.046 -3.798 -18.027 1.00 94.06 98 GLU A N 1
ATOM 746 C CA . GLU A 1 98 ? 8.492 -3.573 -18.111 1.00 94.06 98 GLU A CA 1
ATOM 747 C C . GLU A 1 98 ? 8.849 -2.585 -19.237 1.00 94.06 98 GLU A C 1
ATOM 749 O O . GLU A 1 98 ? 8.019 -2.224 -20.073 1.00 94.06 98 GLU A O 1
ATOM 754 N N . ALA A 1 99 ? 10.106 -2.129 -19.272 1.00 90.38 99 ALA A N 1
ATOM 755 C CA . ALA A 1 99 ? 10.571 -1.151 -20.263 1.00 90.38 99 ALA A CA 1
ATOM 756 C C . ALA A 1 99 ? 10.504 -1.664 -21.716 1.00 90.38 99 ALA A C 1
ATOM 758 O O . ALA A 1 99 ? 10.448 -0.870 -22.650 1.00 90.38 99 ALA A O 1
ATOM 759 N N . ASP A 1 100 ? 10.498 -2.983 -21.905 1.00 94.25 100 ASP A N 1
ATOM 760 C CA . ASP A 1 100 ? 10.337 -3.655 -23.196 1.00 94.25 100 ASP A CA 1
ATOM 761 C C . ASP A 1 100 ? 8.860 -3.880 -23.580 1.00 94.25 100 ASP A C 1
ATOM 763 O O . ASP A 1 100 ? 8.571 -4.606 -24.529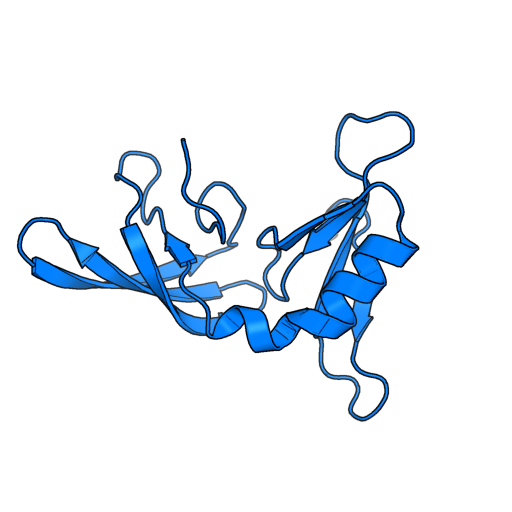 1.00 94.25 100 ASP A O 1
ATOM 767 N N . PHE A 1 101 ? 7.929 -3.248 -22.854 1.00 91.19 101 PHE A N 1
ATOM 768 C CA . PHE A 1 101 ? 6.478 -3.406 -22.977 1.00 91.19 101 PHE A CA 1
ATOM 769 C C . PHE A 1 101 ? 5.951 -4.797 -22.600 1.00 91.19 101 PHE A C 1
ATOM 771 O O . PHE A 1 101 ? 4.784 -5.108 -22.859 1.00 91.19 101 PHE A O 1
ATOM 778 N N . THR A 1 102 ? 6.762 -5.631 -21.944 1.00 95.62 102 THR A N 1
ATOM 779 C CA . THR A 1 102 ? 6.293 -6.916 -21.433 1.00 95.62 102 THR A CA 1
ATOM 780 C C . THR A 1 102 ? 5.364 -6.706 -20.241 1.00 95.62 102 THR A C 1
ATOM 782 O O . THR A 1 102 ? 5.746 -6.147 -19.212 1.00 95.62 102 THR A O 1
ATOM 785 N N . LEU A 1 103 ? 4.132 -7.204 -20.359 1.00 95.56 103 LEU A N 1
ATOM 786 C CA . LEU A 1 103 ? 3.175 -7.250 -19.259 1.00 95.56 103 LEU A CA 1
ATOM 787 C C . LEU A 1 103 ? 3.533 -8.395 -18.305 1.00 95.56 103 LEU A C 1
ATOM 789 O O . LEU A 1 103 ? 3.583 -9.562 -18.702 1.00 95.56 103 LEU A O 1
ATOM 793 N N . ARG A 1 104 ? 3.742 -8.068 -17.033 1.00 96.56 104 ARG A N 1
ATOM 794 C CA . ARG A 1 104 ? 4.079 -9.013 -15.966 1.00 96.56 104 ARG A CA 1
ATOM 795 C C . ARG A 1 104 ? 2.980 -9.060 -14.919 1.00 96.56 104 ARG A C 1
ATOM 797 O O . ARG A 1 104 ? 2.267 -8.088 -14.677 1.00 96.56 104 ARG A O 1
ATOM 804 N N . THR A 1 105 ? 2.860 -10.203 -14.261 1.00 96.62 105 THR A N 1
ATOM 805 C CA . THR A 1 105 ? 2.065 -10.356 -13.042 1.00 96.62 105 THR A CA 1
ATOM 806 C C . THR A 1 105 ? 2.944 -10.986 -11.979 1.00 96.62 105 THR A C 1
ATOM 808 O O . THR A 1 105 ? 3.621 -11.974 -12.254 1.00 96.62 105 THR A O 1
ATOM 811 N N . VAL A 1 106 ? 2.941 -10.405 -10.784 1.00 95.06 106 VAL A N 1
ATOM 812 C CA . VAL A 1 106 ? 3.760 -10.847 -9.653 1.00 95.06 106 VAL A CA 1
ATOM 813 C C . VAL A 1 106 ? 2.903 -10.931 -8.398 1.00 95.06 106 VAL A C 1
ATOM 815 O O . VAL A 1 106 ? 2.005 -10.113 -8.204 1.00 95.06 106 VAL A O 1
ATOM 818 N N . ALA A 1 107 ? 3.172 -11.929 -7.561 1.00 94.94 107 ALA A N 1
ATOM 819 C CA . ALA A 1 107 ? 2.637 -12.005 -6.210 1.00 94.94 107 ALA A CA 1
ATOM 820 C C . ALA A 1 107 ? 3.697 -11.481 -5.236 1.00 94.94 107 ALA A C 1
ATOM 822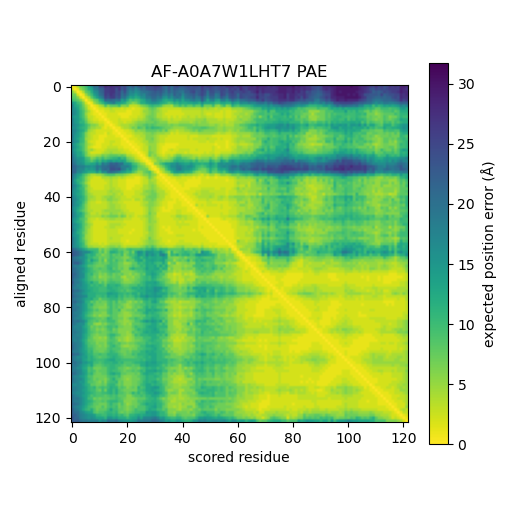 O O . ALA A 1 107 ? 4.805 -12.012 -5.182 1.00 94.94 107 ALA A O 1
ATOM 823 N N . ILE A 1 108 ? 3.357 -10.432 -4.494 1.00 92.19 108 ILE A N 1
ATOM 824 C CA . ILE A 1 108 ? 4.180 -9.876 -3.424 1.00 92.19 108 ILE A CA 1
ATOM 825 C C . ILE A 1 108 ? 3.702 -10.492 -2.117 1.00 92.19 108 ILE A C 1
ATOM 827 O O . ILE A 1 108 ? 2.587 -10.220 -1.671 1.00 92.19 108 ILE A O 1
ATOM 831 N N . LEU A 1 109 ? 4.544 -11.333 -1.525 1.00 88.00 109 LEU A N 1
ATOM 832 C CA . LEU A 1 109 ? 4.307 -11.908 -0.206 1.00 88.00 109 LEU A CA 1
ATOM 833 C C . LEU A 1 109 ? 4.759 -10.929 0.873 1.00 88.00 109 LEU A C 1
ATOM 835 O O . LEU A 1 109 ? 5.804 -10.298 0.722 1.00 88.00 109 LEU A O 1
ATOM 839 N N . HIS A 1 110 ? 3.991 -10.841 1.957 1.00 82.94 110 HIS A N 1
ATOM 840 C CA . HIS A 1 110 ? 4.221 -9.912 3.069 1.00 82.94 110 HIS A CA 1
ATOM 841 C C . HIS A 1 110 ? 4.519 -8.482 2.586 1.00 82.94 110 HIS A C 1
ATOM 843 O O . HIS A 1 110 ? 5.593 -7.946 2.867 1.00 82.94 110 HIS A O 1
ATOM 849 N N . PRO A 1 111 ? 3.602 -7.881 1.810 1.00 84.31 111 PRO A N 1
ATOM 850 C CA . PRO A 1 111 ? 3.838 -6.587 1.191 1.00 84.31 111 PRO A CA 1
ATOM 851 C C . PRO A 1 111 ? 4.117 -5.493 2.226 1.00 84.31 111 PRO A C 1
ATOM 853 O O . PRO A 1 111 ? 3.507 -5.420 3.293 1.00 84.31 111 PRO A O 1
ATOM 856 N N . GLY A 1 112 ? 5.038 -4.607 1.869 1.00 81.31 112 GLY A N 1
ATOM 857 C CA . GLY A 1 112 ? 5.493 -3.503 2.700 1.00 81.31 112 GLY A CA 1
ATOM 858 C C . GLY A 1 112 ? 5.914 -2.300 1.854 1.00 81.31 112 GLY A C 1
ATOM 859 O O . GLY A 1 112 ? 5.925 -2.372 0.623 1.00 81.31 112 GLY A O 1
ATOM 860 N N . PRO A 1 113 ? 6.258 -1.163 2.479 1.00 80.88 113 PRO A N 1
ATOM 861 C CA . PRO A 1 113 ? 6.643 0.063 1.769 1.00 80.88 113 PRO A CA 1
ATOM 862 C C . PRO A 1 113 ? 7.889 -0.097 0.879 1.00 80.88 113 PRO A 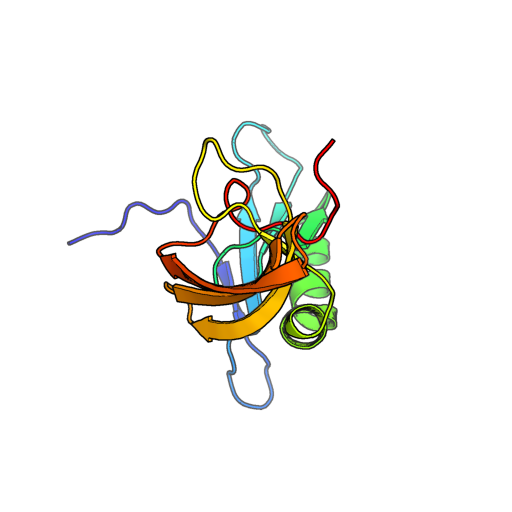C 1
ATOM 864 O O . PRO A 1 113 ? 8.138 0.721 -0.005 1.00 80.88 113 PRO A O 1
ATOM 867 N N . GLU A 1 114 ? 8.694 -1.132 1.100 1.00 83.31 114 GLU A N 1
ATOM 868 C CA . GLU A 1 114 ? 9.848 -1.492 0.278 1.00 83.31 114 GLU A CA 1
ATOM 869 C C . GLU A 1 114 ? 9.487 -2.246 -1.010 1.00 83.31 114 GLU A C 1
ATOM 871 O O . GLU A 1 114 ? 10.323 -2.307 -1.916 1.00 83.31 114 GLU A O 1
ATOM 876 N N . THR A 1 115 ? 8.273 -2.787 -1.110 1.00 89.19 115 THR A N 1
ATOM 877 C CA . THR A 1 115 ? 7.780 -3.549 -2.268 1.00 89.19 115 THR A CA 1
ATOM 878 C C . THR A 1 115 ? 6.578 -2.894 -2.943 1.00 89.19 115 THR A C 1
ATOM 880 O O . THR A 1 115 ? 6.460 -2.987 -4.163 1.00 89.19 115 THR A O 1
ATOM 883 N N . LEU A 1 116 ? 5.716 -2.200 -2.192 1.00 90.12 116 LEU A N 1
ATOM 884 C CA . LEU A 1 116 ? 4.517 -1.523 -2.688 1.00 90.12 116 LEU A CA 1
ATOM 885 C C . LEU A 1 116 ? 4.358 -0.120 -2.104 1.00 90.12 116 LEU A C 1
ATOM 887 O O . LEU A 1 116 ? 4.412 0.080 -0.891 1.00 90.12 116 LEU A O 1
ATOM 891 N N . ARG A 1 117 ? 4.120 0.864 -2.976 1.00 88.94 117 ARG A N 1
ATOM 892 C CA . ARG A 1 117 ? 3.911 2.265 -2.585 1.00 88.94 117 ARG A CA 1
ATOM 893 C C . ARG A 1 117 ? 2.820 2.900 -3.426 1.00 88.94 117 ARG A C 1
ATOM 895 O O . ARG A 1 117 ? 2.768 2.677 -4.626 1.00 88.94 117 ARG A O 1
ATOM 902 N N . LEU A 1 118 ? 1.996 3.739 -2.813 1.00 86.50 118 LEU A N 1
ATOM 903 C CA . LEU A 1 118 ? 1.030 4.544 -3.558 1.00 86.50 118 LEU A CA 1
ATOM 904 C C . LEU A 1 118 ? 1.713 5.708 -4.291 1.00 86.50 118 LEU A C 1
ATOM 906 O O . LEU A 1 118 ? 1.381 6.041 -5.423 1.00 86.50 118 LEU A O 1
ATOM 910 N N . THR A 1 119 ? 2.704 6.325 -3.648 1.00 84.62 119 THR A N 1
ATOM 911 C CA . THR A 1 119 ? 3.461 7.434 -4.227 1.00 84.62 119 THR A CA 1
ATOM 912 C C . THR A 1 119 ? 4.689 6.940 -4.971 1.00 84.62 119 THR A C 1
ATOM 914 O O . THR A 1 119 ? 5.335 5.965 -4.574 1.00 84.62 119 THR A O 1
ATOM 917 N N . ARG A 1 120 ? 5.040 7.659 -6.043 1.00 82.62 120 ARG A N 1
ATOM 918 C CA . ARG A 1 120 ? 6.254 7.382 -6.802 1.00 82.62 120 ARG A CA 1
ATOM 919 C C . ARG A 1 120 ? 7.478 7.503 -5.880 1.00 82.62 120 ARG A C 1
ATOM 921 O O . ARG A 1 120 ? 7.678 8.565 -5.286 1.00 82.62 120 ARG A O 1
ATOM 928 N N . PRO A 1 121 ? 8.305 6.453 -5.763 1.00 79.62 121 PRO A N 1
ATOM 929 C CA . PRO A 1 121 ? 9.578 6.538 -5.062 1.00 79.62 121 PRO A CA 1
ATOM 930 C C . PRO A 1 121 ? 10.511 7.532 -5.763 1.00 79.62 121 PRO A C 1
ATOM 932 O O . PRO A 1 121 ? 10.596 7.533 -6.993 1.00 79.62 121 PRO A O 1
ATOM 935 N N . ALA A 1 122 ? 11.180 8.368 -4.963 1.00 71.62 122 ALA A N 1
ATOM 936 C CA . ALA A 1 122 ? 12.256 9.254 -5.408 1.00 71.62 122 ALA A CA 1
ATOM 937 C C . ALA A 1 122 ? 13.519 8.471 -5.795 1.00 71.62 122 ALA A C 1
ATOM 939 O O . ALA A 1 122 ? 13.748 7.396 -5.189 1.00 71.62 122 ALA A O 1
#

Radius of gyration: 14.88 Å; Cα contacts (8 Å, |Δi|>4): 262; chains: 1; bounding box: 39×32×44 Å

Secondary structure (DSSP, 8-state):
--------EEEE-TTT--EEEEEEEPTT-SS--EEEE-TTS-EEEEESSHHHHHHHHHHHTTGGGGS-EEE-SSTTSPPEEEEEEEEETTEEEEEEE-TT--EEEEEEES--TTTEESSPP-

Mean predicted aligned error: 7.7 Å

Solvent-accessible surface area (backbone atoms only — not comparable to full-atom values): 6858 Å² total; per-residue (Å²): 135,86,80,89,62,77,78,61,48,78,40,58,41,90,91,80,62,48,76,26,16,31,33,30,73,41,87,90,55,94,79,50,46,14,32,13,17,27,57,33,54,29,54,72,45,82,26,76,32,63,67,57,13,49,51,48,24,73,75,36,28,66,68,59,52,76,40,69,30,29,35,26,94,44,97,88,48,71,76,29,64,22,40,61,76,44,83,42,55,55,38,36,30,36,37,34,55,48,99,87,69,48,79,45,74,50,76,38,66,65,40,30,68,87,34,31,30,60,62,82,81,129

Nearest PDB structures (foldseek):
  3o8v-assembly1_A  TM=6.317E-01  e=2.495E-01  Homo sapiens
  3ic8-assembly3_D  TM=6.148E-01  e=9.624E-01  Pseudomonas syringae pv. tomato
  4n4h-assembly1_A  TM=5.035E-01  e=5.351E-01  Mus musculus
  2x5c-assembly2_B  TM=4.505E-01  e=4.758E-01  Pyrobaculum spherical virus
  3wjv-assembly1_A  TM=4.377E-01  e=1.632E+00  Escherichia coli DH1